Protein AF-A0A8T4ZAX9-F1 (afdb_monomer_lite)

pLDDT: mean 81.48, std 17.34, range [36.94, 97.19]

Radius of gyration: 28.54 Å; chains: 1; bounding box: 81×66×70 Å

Sequence (167 aa):
RAEYFNYTTRTVPIVLDGNRYVELRFMDSVPLESMTKLAVSPLIVRVGDPVKVSGWVDSKRSGEHVEVIVIGPNNTRIDRVYRTIEGGFFDGEFKPNIDGRWIVYADWISGPPQTTNTRSRAYTVLVEPRPPLIILIIRALPIVVVVIGICVAAAFLLLSRFRETRT

Structure (mmCIF, N/CA/C/O backbone):
data_AF-A0A8T4ZAX9-F1
#
_entry.id   AF-A0A8T4ZAX9-F1
#
loop_
_atom_site.group_PDB
_atom_site.id
_atom_site.type_symbol
_atom_site.label_atom_id
_atom_site.label_alt_id
_atom_site.label_comp_id
_atom_site.label_asym_id
_atom_site.label_entity_id
_atom_site.label_seq_id
_atom_site.pdbx_PDB_ins_code
_atom_site.Cartn_x
_atom_site.Cartn_y
_atom_site.Cartn_z
_atom_site.occupancy
_atom_site.B_iso_or_equiv
_atom_site.auth_seq_id
_atom_site.auth_comp_id
_atom_site.auth_asym_id
_atom_site.auth_atom_id
_atom_site.pdbx_PDB_model_num
ATOM 1 N N . ARG A 1 1 ? 39.285 -21.141 9.317 1.00 41.09 1 ARG A N 1
ATOM 2 C CA . ARG A 1 1 ? 38.769 -19.820 8.887 1.00 41.09 1 ARG A CA 1
ATOM 3 C C . ARG A 1 1 ? 38.989 -19.752 7.386 1.00 41.09 1 ARG A C 1
ATOM 5 O O . ARG A 1 1 ? 40.139 -19.702 6.984 1.00 41.09 1 ARG A O 1
ATOM 12 N N . ALA A 1 2 ? 37.941 -19.923 6.585 1.00 38.09 2 ALA A N 1
ATOM 13 C CA . ALA A 1 2 ? 38.061 -19.868 5.132 1.00 38.09 2 ALA A CA 1
ATOM 14 C C . ALA A 1 2 ? 37.698 -18.449 4.685 1.00 38.09 2 ALA A C 1
ATOM 16 O O . ALA A 1 2 ? 36.584 -17.996 4.942 1.00 38.09 2 ALA A O 1
ATOM 17 N N . GLU A 1 3 ? 38.656 -17.739 4.100 1.00 41.25 3 GLU A N 1
ATOM 18 C CA . GLU A 1 3 ? 38.428 -16.461 3.430 1.00 41.25 3 GLU A CA 1
ATOM 19 C C . GLU A 1 3 ? 38.262 -16.737 1.940 1.00 41.25 3 GLU A C 1
ATOM 21 O O . GLU A 1 3 ? 39.138 -17.323 1.306 1.00 41.25 3 GLU A O 1
ATOM 26 N N . TYR A 1 4 ? 37.112 -16.346 1.397 1.00 40.53 4 TYR A N 1
ATOM 27 C CA . TYR A 1 4 ? 36.816 -16.474 -0.022 1.00 40.53 4 TYR A CA 1
ATOM 28 C C . TYR A 1 4 ? 36.899 -15.098 -0.671 1.00 40.53 4 TYR A C 1
ATOM 30 O O . TYR A 1 4 ? 36.193 -14.166 -0.281 1.00 40.53 4 TYR A O 1
ATOM 38 N N . PHE A 1 5 ? 37.777 -14.983 -1.664 1.00 42.84 5 PHE A N 1
ATOM 39 C CA . PHE A 1 5 ? 37.927 -13.784 -2.475 1.00 42.84 5 PHE A CA 1
ATOM 40 C C . PHE A 1 5 ? 36.695 -13.618 -3.371 1.00 42.84 5 PHE A C 1
ATOM 42 O O . PHE A 1 5 ? 36.368 -14.483 -4.183 1.00 42.84 5 PHE A O 1
ATOM 49 N N . ASN A 1 6 ? 35.981 -12.512 -3.168 1.00 40.91 6 ASN A N 1
ATOM 50 C CA . ASN A 1 6 ? 34.733 -12.196 -3.846 1.00 40.91 6 ASN A CA 1
ATOM 51 C C . ASN A 1 6 ? 35.020 -11.695 -5.265 1.00 40.91 6 ASN A C 1
ATOM 53 O O . ASN A 1 6 ? 35.364 -10.531 -5.464 1.00 40.91 6 ASN A O 1
ATOM 57 N N . TYR A 1 7 ? 34.864 -12.581 -6.245 1.00 36.94 7 TYR A N 1
ATOM 58 C CA . TYR A 1 7 ? 34.778 -12.203 -7.647 1.00 36.94 7 TYR A CA 1
ATOM 59 C C . TYR A 1 7 ? 33.349 -12.462 -8.120 1.00 36.94 7 TYR A C 1
ATOM 61 O O . TYR A 1 7 ? 32.930 -13.595 -8.335 1.00 36.94 7 TYR A O 1
ATOM 69 N N . THR A 1 8 ? 32.601 -11.365 -8.207 1.00 51.00 8 THR A N 1
ATOM 70 C CA . THR A 1 8 ? 31.427 -11.143 -9.055 1.00 51.00 8 THR A CA 1
ATOM 71 C C . THR A 1 8 ? 30.579 -12.377 -9.369 1.00 51.00 8 THR A C 1
ATOM 73 O O . THR A 1 8 ? 30.608 -12.890 -10.482 1.00 51.00 8 THR A O 1
ATOM 76 N N . THR A 1 9 ? 29.723 -12.801 -8.441 1.00 39.69 9 THR A N 1
ATOM 77 C CA . THR A 1 9 ? 28.536 -13.590 -8.799 1.00 39.69 9 THR A CA 1
ATOM 78 C C . THR A 1 9 ? 27.356 -13.144 -7.940 1.00 39.69 9 THR A C 1
ATOM 80 O O . THR A 1 9 ? 27.440 -13.071 -6.719 1.00 39.69 9 THR A O 1
ATOM 83 N N . ARG A 1 10 ? 26.231 -12.807 -8.586 1.00 45.16 10 ARG A N 1
ATOM 84 C CA . ARG A 1 10 ? 24.952 -12.378 -7.973 1.00 45.16 10 ARG A CA 1
ATOM 85 C C . ARG A 1 10 ? 24.261 -13.486 -7.151 1.00 45.16 10 ARG A C 1
ATOM 87 O O . ARG A 1 10 ? 23.061 -13.427 -6.904 1.00 45.16 10 ARG A O 1
ATOM 94 N N . THR A 1 11 ? 25.005 -14.502 -6.744 1.00 42.12 11 THR A N 1
ATOM 95 C CA . THR A 1 11 ? 24.519 -15.726 -6.119 1.00 42.12 11 THR A CA 1
ATOM 96 C C . THR A 1 11 ? 25.540 -16.157 -5.087 1.00 42.12 11 THR A C 1
ATOM 98 O O . THR A 1 11 ? 26.671 -16.479 -5.431 1.00 42.12 11 THR A O 1
ATOM 101 N N . VAL A 1 12 ? 25.125 -16.168 -3.822 1.00 55.00 12 VAL A N 1
ATOM 102 C CA . VAL A 1 12 ? 25.903 -16.733 -2.720 1.00 55.00 12 VAL A CA 1
ATOM 103 C C . VAL A 1 12 ? 25.454 -18.187 -2.563 1.00 55.00 12 VAL A C 1
ATOM 105 O O . VAL A 1 12 ? 24.324 -18.410 -2.124 1.00 55.00 12 VAL A O 1
ATOM 108 N N . PRO A 1 13 ? 26.266 -19.185 -2.954 1.00 49.25 13 PRO A N 1
ATOM 109 C CA . PRO A 1 13 ? 25.922 -20.577 -2.714 1.00 49.25 13 PRO A CA 1
ATOM 110 C C . PRO A 1 13 ? 26.002 -20.853 -1.209 1.00 49.25 13 PRO A C 1
ATOM 112 O O . PRO A 1 13 ? 27.061 -20.734 -0.596 1.00 49.25 13 PRO A O 1
ATOM 115 N N . ILE A 1 14 ? 24.870 -21.210 -0.608 1.00 59.00 14 ILE A N 1
ATOM 116 C CA . ILE A 1 14 ? 24.801 -21.630 0.793 1.00 59.00 14 ILE A CA 1
ATOM 117 C C . ILE A 1 14 ? 24.830 -23.157 0.798 1.00 59.00 14 ILE A C 1
ATOM 119 O O . ILE A 1 14 ? 23.853 -23.801 0.424 1.00 59.00 14 ILE A O 1
ATOM 123 N N . VAL A 1 15 ? 25.961 -23.740 1.198 1.00 60.00 15 VAL A N 1
ATOM 124 C CA . VAL A 1 15 ? 26.065 -25.185 1.435 1.00 60.00 15 VAL A CA 1
ATOM 125 C C . VAL A 1 15 ? 25.554 -25.457 2.848 1.00 60.00 15 VAL A C 1
ATOM 127 O O . VAL A 1 15 ? 26.198 -25.092 3.829 1.00 60.00 15 VAL A O 1
ATOM 130 N N . LEU A 1 16 ? 24.359 -26.040 2.948 1.00 58.78 16 LEU A N 1
ATOM 131 C CA . LEU A 1 16 ? 23.742 -26.425 4.216 1.00 58.78 16 LEU A CA 1
ATOM 132 C C . LEU A 1 16 ? 24.187 -27.847 4.569 1.00 58.78 16 LEU A C 1
ATOM 134 O O . LEU A 1 16 ? 23.626 -28.820 4.072 1.00 58.78 16 LEU A O 1
ATOM 138 N N . ASP A 1 17 ? 25.213 -27.964 5.409 1.00 60.84 17 ASP A N 1
ATOM 139 C CA . ASP A 1 17 ? 25.591 -29.242 6.011 1.00 60.84 17 ASP A CA 1
ATOM 140 C C . ASP A 1 17 ? 24.670 -29.514 7.216 1.00 60.84 17 ASP A C 1
ATOM 142 O O . ASP A 1 17 ? 24.844 -28.963 8.308 1.00 60.84 17 ASP A O 1
ATOM 146 N N . GLY A 1 18 ? 23.608 -30.287 6.975 1.00 63.50 18 GLY A N 1
ATOM 147 C CA . GLY A 1 18 ? 22.670 -30.772 7.990 1.00 63.50 18 GLY A CA 1
ATOM 148 C C . GLY A 1 18 ? 21.219 -30.305 7.818 1.00 63.50 18 GLY A C 1
ATOM 149 O O . GLY A 1 18 ? 20.947 -29.191 7.376 1.00 63.50 18 GLY A O 1
ATOM 150 N N . ASN A 1 19 ? 20.272 -31.164 8.224 1.00 57.00 19 ASN A N 1
ATOM 151 C CA . ASN A 1 19 ? 18.821 -30.912 8.240 1.00 57.00 19 ASN A CA 1
ATOM 152 C C . ASN A 1 19 ? 18.435 -29.796 9.236 1.00 57.00 19 ASN A C 1
ATOM 154 O O . ASN A 1 19 ? 17.833 -30.054 10.280 1.00 57.00 19 ASN A O 1
ATOM 158 N N . ARG A 1 20 ? 18.780 -28.544 8.932 1.00 58.59 20 ARG A N 1
ATOM 159 C CA . ARG A 1 20 ? 18.332 -27.357 9.666 1.00 58.59 20 ARG A CA 1
ATOM 160 C C . ARG A 1 20 ? 17.487 -26.483 8.752 1.00 58.59 20 ARG A C 1
ATOM 162 O O . ARG A 1 20 ? 17.884 -26.168 7.636 1.00 58.59 20 ARG A O 1
ATOM 169 N N . TYR A 1 21 ? 16.333 -26.064 9.255 1.00 52.31 21 TYR A N 1
ATOM 170 C CA . TYR A 1 21 ? 15.521 -25.043 8.607 1.00 52.31 21 TYR A CA 1
ATOM 171 C C . TYR A 1 21 ? 16.201 -23.685 8.797 1.00 52.31 21 TYR A C 1
ATOM 173 O O . TYR A 1 21 ? 16.489 -23.289 9.927 1.00 52.31 21 TYR A O 1
ATOM 181 N N . VAL A 1 22 ? 16.483 -22.989 7.696 1.00 56.56 22 VAL A N 1
ATOM 182 C CA . VAL A 1 22 ? 17.069 -21.644 7.705 1.00 56.56 22 VAL A CA 1
ATOM 183 C C . VAL A 1 22 ? 16.099 -20.693 7.020 1.00 56.56 22 VAL A C 1
ATOM 185 O O . VAL A 1 22 ? 15.718 -20.908 5.872 1.00 56.56 22 VAL A O 1
ATOM 188 N N . GLU A 1 23 ? 15.718 -19.628 7.721 1.00 52.97 23 GLU A N 1
ATOM 189 C CA . GLU A 1 23 ? 14.973 -18.513 7.142 1.00 52.97 23 GLU A CA 1
ATOM 190 C C . GLU A 1 23 ? 15.948 -17.416 6.705 1.00 52.97 23 GLU A C 1
ATOM 192 O O . GLU A 1 23 ? 16.730 -16.896 7.502 1.00 52.97 23 GLU A O 1
ATOM 197 N N . LEU A 1 24 ? 15.898 -17.043 5.425 1.00 59.12 24 LEU A N 1
ATOM 198 C CA . LEU A 1 24 ? 16.638 -15.899 4.901 1.00 59.12 24 LEU A CA 1
ATOM 199 C C . LEU A 1 24 ? 15.840 -14.620 5.169 1.00 59.12 24 LEU A C 1
ATOM 201 O O . LEU A 1 24 ? 14.800 -14.380 4.556 1.00 59.12 24 LEU A O 1
ATOM 205 N N . ARG A 1 25 ? 16.350 -13.773 6.066 1.00 49.78 25 ARG A N 1
ATOM 206 C CA . ARG A 1 25 ? 15.840 -12.416 6.283 1.00 49.78 25 ARG A CA 1
ATOM 207 C C . ARG A 1 25 ? 16.871 -11.413 5.775 1.00 49.78 25 ARG A C 1
ATOM 209 O O . ARG A 1 25 ? 17.921 -11.240 6.384 1.00 49.78 25 ARG A O 1
ATOM 216 N N . PHE A 1 26 ? 16.558 -10.723 4.683 1.00 55.97 26 PHE A N 1
ATOM 217 C CA . PHE A 1 26 ? 17.330 -9.553 4.264 1.00 55.97 26 PHE A CA 1
ATOM 218 C C . PHE A 1 26 ? 17.076 -8.428 5.275 1.00 55.97 26 PHE A C 1
ATOM 220 O O . PHE A 1 26 ? 15.944 -7.963 5.407 1.00 55.97 26 PHE A O 1
ATOM 227 N N . MET A 1 27 ? 18.102 -8.057 6.047 1.00 48.09 27 MET A N 1
ATOM 228 C CA . MET A 1 27 ? 18.002 -6.992 7.056 1.00 48.09 27 MET A CA 1
ATOM 229 C C . MET A 1 27 ? 17.979 -5.602 6.419 1.00 48.09 27 MET A C 1
ATOM 231 O O . MET A 1 27 ? 17.308 -4.711 6.932 1.00 48.09 27 MET A O 1
ATOM 235 N N . ASP A 1 28 ? 18.624 -5.468 5.259 1.00 48.28 28 ASP A N 1
ATOM 236 C CA . ASP A 1 28 ? 18.695 -4.233 4.497 1.00 48.28 28 ASP A CA 1
ATOM 237 C C . ASP A 1 28 ? 18.038 -4.393 3.132 1.00 48.28 28 ASP A C 1
ATOM 239 O O . ASP A 1 28 ? 18.096 -5.438 2.478 1.00 48.28 28 ASP A O 1
ATOM 243 N N . SER A 1 29 ? 17.410 -3.317 2.677 1.00 56.31 29 SER A N 1
ATOM 244 C CA . SER A 1 29 ? 16.919 -3.249 1.314 1.00 56.31 29 SER A CA 1
ATOM 245 C C . SER A 1 29 ? 18.073 -3.109 0.346 1.00 56.31 29 SER A C 1
ATOM 247 O O . SER A 1 29 ? 18.794 -2.113 0.403 1.00 56.31 29 SER A O 1
ATOM 249 N N . VAL A 1 30 ? 18.194 -4.055 -0.578 1.00 59.72 30 VAL A N 1
ATOM 250 C CA . VAL A 1 30 ? 19.126 -3.933 -1.698 1.00 59.72 30 VAL A CA 1
ATOM 251 C C . VAL A 1 30 ? 18.763 -2.659 -2.475 1.00 59.72 30 VAL A C 1
ATOM 253 O O . VAL A 1 30 ? 17.618 -2.551 -2.932 1.00 59.72 30 VAL A O 1
ATOM 256 N N . PRO A 1 31 ? 19.675 -1.676 -2.607 1.00 55.78 31 PRO A N 1
ATOM 257 C CA . PRO A 1 31 ? 19.444 -0.520 -3.455 1.00 55.78 31 PRO A CA 1
ATOM 258 C C . PRO A 1 31 ? 19.426 -1.006 -4.904 1.00 55.78 31 PRO A C 1
ATOM 260 O O . PRO A 1 31 ? 20.457 -1.210 -5.538 1.00 55.78 31 PRO A O 1
ATOM 263 N N . LEU A 1 32 ? 18.226 -1.271 -5.406 1.00 64.75 32 LEU A N 1
ATOM 264 C CA . LEU A 1 32 ? 17.999 -1.518 -6.818 1.00 64.75 32 LEU A CA 1
ATOM 265 C C . LEU A 1 32 ? 17.977 -0.156 -7.502 1.00 64.75 32 LEU A C 1
ATOM 267 O O . LEU A 1 32 ? 17.059 0.635 -7.277 1.00 64.75 32 LEU A O 1
ATOM 271 N N . GLU A 1 33 ? 18.989 0.120 -8.323 1.00 70.88 33 GLU A N 1
ATOM 272 C CA . GLU A 1 33 ? 18.878 1.201 -9.293 1.00 70.88 33 GLU A CA 1
ATOM 273 C C . GLU A 1 33 ? 17.751 0.840 -10.265 1.00 70.88 33 GLU A C 1
ATOM 275 O O . GLU A 1 33 ? 17.803 -0.149 -11.005 1.00 70.88 33 GLU A O 1
ATOM 280 N N . SER A 1 34 ? 16.679 1.615 -10.162 1.00 81.75 34 SER A N 1
ATOM 281 C CA . SER A 1 34 ? 15.472 1.509 -10.961 1.00 81.75 34 SER A CA 1
ATOM 282 C C . SER A 1 34 ? 15.158 2.882 -11.522 1.00 81.75 34 SER A C 1
ATOM 284 O O . SER A 1 34 ? 15.355 3.898 -10.849 1.00 81.75 34 SER A O 1
ATOM 286 N N . MET A 1 35 ? 14.635 2.894 -12.742 1.00 85.06 35 MET A N 1
ATOM 287 C CA . MET A 1 35 ? 14.142 4.110 -13.378 1.00 85.06 35 MET A CA 1
ATOM 288 C C . MET A 1 35 ? 12.851 4.616 -12.736 1.00 85.06 35 MET A C 1
ATOM 290 O O . MET A 1 35 ? 12.456 5.740 -13.008 1.00 85.06 35 MET A O 1
ATOM 294 N N . THR A 1 36 ? 12.214 3.832 -11.865 1.00 88.62 36 THR A N 1
ATOM 295 C CA . THR A 1 36 ? 10.969 4.210 -11.195 1.00 88.62 36 THR A CA 1
ATOM 296 C C . THR A 1 36 ? 11.182 4.258 -9.694 1.00 88.62 36 THR A C 1
ATOM 298 O O . THR A 1 36 ? 11.514 3.253 -9.057 1.00 88.62 36 THR A O 1
ATOM 301 N N . LYS A 1 37 ? 10.936 5.422 -9.093 1.00 90.69 37 LYS A N 1
ATOM 302 C CA . LYS A 1 37 ? 10.909 5.578 -7.638 1.00 90.69 37 LYS A CA 1
ATOM 303 C C . LYS A 1 37 ? 9.473 5.708 -7.169 1.00 90.69 37 LYS A C 1
ATOM 305 O O . LYS A 1 37 ? 8.658 6.370 -7.802 1.00 90.69 37 LYS A O 1
ATOM 310 N N . LEU A 1 38 ? 9.184 5.061 -6.048 1.00 92.56 38 LEU A N 1
ATOM 311 C CA . LEU A 1 38 ? 7.873 5.036 -5.421 1.00 92.56 38 LEU A CA 1
ATOM 312 C C . LEU A 1 38 ? 8.035 5.429 -3.954 1.00 92.56 38 LEU A C 1
ATOM 314 O O . LEU A 1 38 ? 8.994 5.029 -3.300 1.00 92.56 38 LEU A O 1
ATOM 318 N N . ALA A 1 39 ? 7.081 6.187 -3.450 1.00 93.50 39 ALA A N 1
ATOM 319 C CA . ALA A 1 39 ? 6.887 6.528 -2.061 1.00 93.50 39 ALA A CA 1
ATOM 320 C C . ALA A 1 39 ? 5.447 6.170 -1.689 1.00 93.50 39 ALA A C 1
ATOM 322 O O . ALA A 1 39 ? 4.507 6.403 -2.450 1.00 93.50 39 ALA A O 1
ATOM 323 N N . VAL A 1 40 ? 5.280 5.578 -0.511 1.00 95.00 40 VAL A N 1
ATOM 324 C CA . VAL A 1 40 ? 3.978 5.139 -0.007 1.00 95.00 40 VAL A CA 1
ATOM 325 C C . VAL A 1 40 ? 3.813 5.662 1.408 1.00 95.00 40 VAL A C 1
ATOM 327 O O . VAL A 1 40 ? 4.704 5.488 2.241 1.00 95.00 40 VAL A O 1
ATOM 330 N N . SER A 1 41 ? 2.689 6.323 1.677 1.00 93.81 41 SER A N 1
ATOM 331 C CA . SER A 1 41 ? 2.384 6.865 2.999 1.00 93.81 41 SER A CA 1
ATOM 332 C C . SER A 1 41 ? 0.870 6.945 3.236 1.00 93.81 41 SER A C 1
ATOM 334 O O . SER A 1 41 ? 0.143 7.411 2.355 1.00 93.81 41 SER A O 1
ATOM 336 N N . PRO A 1 42 ? 0.366 6.549 4.418 1.00 94.81 42 PRO A N 1
ATOM 337 C CA . PRO A 1 42 ? 1.095 5.939 5.535 1.00 94.81 42 PRO A CA 1
ATOM 338 C C . PRO A 1 42 ? 1.410 4.447 5.299 1.00 94.81 42 PRO A C 1
ATOM 340 O O . PRO A 1 42 ? 0.753 3.780 4.505 1.00 94.81 42 PRO A O 1
ATOM 343 N N . LEU A 1 43 ? 2.413 3.908 6.009 1.00 92.75 43 LEU A N 1
ATOM 344 C CA . LEU A 1 43 ? 2.760 2.472 5.968 1.00 92.75 43 LEU A CA 1
ATOM 345 C C . LEU A 1 43 ? 1.914 1.612 6.918 1.00 92.75 43 LEU A C 1
ATOM 347 O O . LEU A 1 43 ? 1.915 0.391 6.794 1.00 92.75 43 LEU A O 1
ATOM 351 N N . ILE A 1 44 ? 1.213 2.238 7.864 1.00 93.94 44 ILE A N 1
ATOM 352 C CA . ILE A 1 44 ? 0.265 1.589 8.772 1.00 93.94 44 ILE A CA 1
ATOM 353 C C . ILE A 1 44 ? -1.057 2.335 8.638 1.0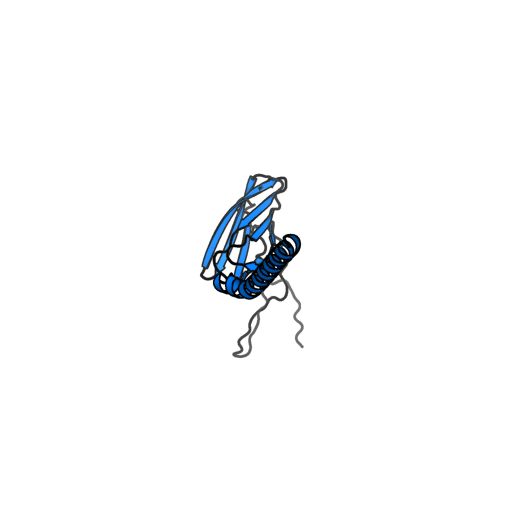0 93.94 44 ILE A C 1
ATOM 355 O O . ILE A 1 44 ? -1.102 3.556 8.786 1.00 93.94 44 ILE A O 1
ATOM 359 N N . VAL A 1 45 ? -2.117 1.607 8.313 1.00 95.62 45 VAL A N 1
ATOM 360 C CA . VAL A 1 45 ? -3.420 2.168 7.943 1.00 95.62 45 VAL A CA 1
ATOM 361 C C . VAL A 1 45 ? -4.527 1.221 8.398 1.00 95.62 45 VAL A C 1
ATOM 363 O O . VAL A 1 45 ? -4.258 0.050 8.639 1.00 95.62 45 VAL A O 1
ATOM 366 N N . ARG A 1 46 ? -5.773 1.680 8.532 1.00 94.62 46 ARG A N 1
ATOM 367 C CA . ARG A 1 46 ? -6.900 0.780 8.828 1.00 94.62 46 ARG A CA 1
ATOM 368 C C . ARG A 1 46 ? -7.646 0.402 7.560 1.00 94.62 46 ARG A C 1
ATOM 370 O O . ARG A 1 46 ? -7.600 1.120 6.563 1.00 94.62 46 ARG A O 1
ATOM 377 N N . VAL A 1 47 ? -8.377 -0.709 7.609 1.00 94.06 47 VAL A N 1
ATOM 378 C CA . VAL A 1 47 ? -9.273 -1.108 6.515 1.00 94.06 47 VAL A CA 1
ATOM 379 C C . VAL A 1 47 ? -10.194 0.057 6.130 1.00 94.06 47 VAL A C 1
ATOM 381 O O . VAL A 1 47 ? -10.876 0.640 6.980 1.00 94.06 47 VAL A O 1
ATOM 384 N N . GLY A 1 48 ? -10.208 0.380 4.836 1.00 91.75 48 GLY A N 1
ATOM 385 C CA . GLY A 1 48 ? -11.003 1.454 4.242 1.00 91.75 48 GLY A CA 1
ATOM 386 C C . GLY A 1 48 ? -10.375 2.852 4.280 1.00 91.75 48 GLY A C 1
ATOM 387 O O . GLY A 1 48 ? -10.908 3.751 3.623 1.00 91.75 48 GLY A O 1
ATOM 388 N N . ASP A 1 49 ? -9.266 3.056 4.993 1.00 93.81 49 ASP A N 1
ATOM 389 C CA . ASP A 1 49 ? -8.554 4.337 4.995 1.00 93.81 49 ASP A CA 1
ATOM 390 C C . ASP A 1 49 ? -7.668 4.463 3.733 1.00 93.81 49 ASP A C 1
ATOM 392 O O . ASP A 1 49 ? -7.130 3.465 3.250 1.00 93.81 49 ASP A O 1
ATOM 396 N N . PRO A 1 50 ? -7.521 5.666 3.148 1.00 95.31 50 PRO A N 1
ATOM 397 C CA . PRO A 1 50 ? -6.734 5.857 1.933 1.00 95.31 50 PRO A CA 1
ATOM 398 C C . PRO A 1 50 ? -5.228 5.785 2.204 1.00 95.31 50 PRO A C 1
ATOM 400 O O . PRO A 1 50 ? -4.716 6.383 3.151 1.00 95.31 50 PRO A O 1
ATOM 403 N N . VAL A 1 51 ? -4.511 5.107 1.312 1.00 96.00 51 VAL A N 1
ATOM 404 C CA . VAL A 1 51 ? -3.049 5.095 1.242 1.00 96.00 51 VAL A CA 1
ATOM 405 C C . VAL A 1 51 ? -2.627 5.892 0.022 1.00 96.00 51 VAL A C 1
ATOM 407 O O . VAL A 1 51 ? -3.060 5.597 -1.094 1.00 96.00 51 VAL A O 1
ATOM 410 N N . LYS A 1 52 ? -1.770 6.892 0.230 1.00 96.62 52 LYS A N 1
ATOM 411 C CA . LYS A 1 52 ? -1.229 7.709 -0.853 1.00 96.62 52 LYS A CA 1
ATOM 412 C C . LYS A 1 52 ? 0.011 7.051 -1.427 1.00 96.62 52 LYS A C 1
ATOM 414 O O . LYS A 1 52 ? 0.887 6.582 -0.695 1.00 96.62 52 LYS A O 1
ATOM 419 N N . VAL A 1 53 ? 0.078 7.058 -2.747 1.00 96.06 53 VAL A N 1
ATOM 420 C CA . VAL A 1 53 ? 1.232 6.624 -3.521 1.00 96.06 53 VAL A CA 1
ATOM 421 C C . VAL A 1 53 ? 1.698 7.801 -4.357 1.00 96.06 53 VAL A C 1
ATOM 423 O O . VAL A 1 53 ? 0.896 8.491 -4.978 1.00 96.06 53 VAL A O 1
ATOM 426 N N . SER A 1 54 ? 2.993 8.058 -4.350 1.00 94.88 54 SER A N 1
ATOM 427 C CA . SER A 1 54 ? 3.598 9.051 -5.225 1.00 94.88 54 SER A CA 1
ATOM 428 C C . SER A 1 54 ? 4.939 8.552 -5.705 1.00 94.88 54 SER A C 1
ATOM 430 O O . SER A 1 54 ? 5.554 7.684 -5.092 1.00 94.88 54 SER A O 1
ATOM 432 N N . GLY A 1 55 ? 5.403 9.063 -6.826 1.00 92.81 55 GLY A N 1
ATOM 433 C CA . GLY A 1 55 ? 6.640 8.587 -7.398 1.00 92.81 55 GLY A CA 1
ATOM 434 C C . GLY A 1 55 ? 7.042 9.387 -8.607 1.00 92.81 55 GLY A C 1
ATOM 435 O O . GLY A 1 55 ? 6.386 10.350 -8.996 1.00 92.81 55 GLY A O 1
ATOM 436 N N . TRP A 1 56 ? 8.155 8.984 -9.191 1.00 91.38 56 TRP A N 1
ATOM 437 C CA . TRP A 1 56 ? 8.602 9.542 -10.449 1.00 91.38 56 TRP A CA 1
ATOM 438 C C . TRP A 1 56 ? 9.328 8.484 -11.258 1.00 91.38 56 TRP A C 1
ATOM 440 O O . TRP A 1 56 ? 9.940 7.564 -10.705 1.00 91.38 56 TRP A O 1
ATOM 450 N N . VAL A 1 57 ? 9.249 8.633 -12.571 1.00 90.88 57 VAL A N 1
ATOM 451 C CA . VAL A 1 57 ? 10.047 7.869 -13.526 1.00 90.88 57 VAL A CA 1
ATOM 452 C C . VAL A 1 57 ? 11.178 8.737 -14.061 1.00 90.88 57 VAL A C 1
ATOM 454 O O . VAL A 1 57 ? 11.038 9.955 -14.167 1.00 90.88 57 VAL A O 1
ATOM 457 N N . ASP A 1 58 ? 12.294 8.116 -14.423 1.00 86.81 58 ASP A N 1
ATOM 458 C CA . ASP A 1 58 ? 13.426 8.765 -15.083 1.00 86.81 58 ASP A CA 1
ATOM 459 C C . ASP A 1 58 ? 13.115 9.008 -16.569 1.00 86.81 58 ASP A C 1
ATOM 461 O O . ASP A 1 58 ? 13.691 8.414 -17.480 1.00 86.81 58 ASP A O 1
ATOM 465 N N . SER A 1 59 ? 12.121 9.862 -16.813 1.00 80.12 59 SER A N 1
ATOM 466 C CA . SER A 1 59 ? 11.751 10.338 -18.138 1.00 80.12 59 SER A CA 1
ATOM 467 C C . SER A 1 59 ? 11.656 11.854 -18.128 1.00 80.12 59 SER A C 1
ATOM 469 O O . SER A 1 59 ? 11.022 12.459 -17.267 1.00 80.12 59 SER A O 1
ATOM 471 N N . LYS A 1 60 ? 12.242 12.485 -19.149 1.00 73.50 60 LYS A N 1
ATOM 472 C CA . LYS A 1 60 ? 12.076 13.924 -19.404 1.00 73.50 60 LYS A CA 1
ATOM 473 C C . LYS A 1 60 ? 10.723 14.256 -20.047 1.00 73.50 60 LYS A C 1
ATOM 475 O O . LYS A 1 60 ? 10.459 15.422 -20.325 1.00 73.50 60 LYS A O 1
ATOM 480 N N . ARG A 1 61 ? 9.896 13.247 -20.342 1.00 77.19 61 ARG A N 1
ATOM 481 C CA . ARG A 1 61 ? 8.605 13.387 -21.023 1.00 77.19 61 ARG A CA 1
ATOM 482 C C . ARG A 1 61 ? 7.455 13.290 -20.021 1.00 77.19 61 ARG A C 1
ATOM 484 O O . ARG A 1 61 ? 7.509 12.507 -19.075 1.00 77.19 61 ARG A O 1
ATOM 491 N N . SER A 1 62 ? 6.411 14.075 -20.259 1.00 83.06 62 SER A N 1
ATOM 492 C CA . SER A 1 62 ? 5.112 13.939 -19.598 1.00 83.06 62 SER A CA 1
ATOM 493 C C . SER A 1 62 ? 4.192 13.013 -20.402 1.00 83.06 62 SER A C 1
ATOM 495 O O . SER A 1 62 ? 4.406 12.791 -21.595 1.00 83.06 62 SER A O 1
ATOM 497 N N . GLY A 1 63 ? 3.156 12.472 -19.757 1.00 85.31 63 GLY A N 1
ATOM 498 C CA . GLY A 1 63 ? 2.168 11.600 -20.401 1.00 85.31 63 GLY A CA 1
ATOM 499 C C . GLY A 1 63 ? 2.584 10.131 -20.521 1.00 85.31 63 GLY A C 1
ATOM 500 O O . GLY A 1 63 ? 1.917 9.363 -21.216 1.00 85.31 63 GLY A O 1
ATOM 501 N N . GLU A 1 64 ? 3.651 9.729 -19.833 1.00 88.75 64 GLU A N 1
ATOM 502 C CA . GLU A 1 64 ? 4.052 8.327 -19.711 1.00 88.75 64 GLU A CA 1
ATOM 503 C C . GLU A 1 64 ? 3.059 7.578 -18.813 1.00 88.75 64 GLU A C 1
ATOM 505 O O . GLU A 1 64 ? 2.471 8.167 -17.903 1.00 88.75 64 GLU A O 1
ATOM 510 N N . HIS A 1 65 ? 2.860 6.280 -19.046 1.00 91.25 65 HIS A N 1
ATOM 511 C CA . HIS A 1 65 ? 1.956 5.476 -18.225 1.00 91.25 65 HIS A CA 1
ATOM 512 C C . HIS A 1 65 ? 2.743 4.642 -17.214 1.00 91.25 65 HIS A C 1
ATOM 514 O O . HIS A 1 65 ? 3.701 3.950 -17.567 1.00 91.25 65 HIS A O 1
ATOM 520 N N . VAL A 1 66 ? 2.310 4.692 -15.957 1.00 91.12 66 VAL A N 1
ATOM 521 C CA . VAL A 1 66 ? 2.870 3.923 -14.843 1.00 91.12 66 VAL A CA 1
ATOM 522 C C . VAL A 1 66 ? 1.755 3.101 -14.219 1.00 91.12 66 VAL A C 1
ATOM 524 O O . VAL A 1 66 ? 0.725 3.640 -13.817 1.00 91.12 66 VAL A O 1
ATOM 527 N N . GLU A 1 67 ? 1.953 1.793 -14.133 1.00 94.00 67 GLU A N 1
ATOM 528 C CA . GLU A 1 67 ? 1.031 0.881 -13.471 1.00 94.00 67 GLU A CA 1
ATOM 529 C C . GLU A 1 67 ? 1.471 0.682 -12.019 1.00 94.00 67 GLU A C 1
ATOM 531 O O . GLU A 1 67 ? 2.544 0.153 -11.745 1.00 94.00 67 GLU A O 1
ATOM 536 N N . VAL A 1 68 ? 0.654 1.115 -11.064 1.00 94.31 68 VAL A N 1
ATOM 537 C CA . VAL A 1 68 ? 0.834 0.807 -9.645 1.00 94.31 68 VAL A CA 1
ATOM 538 C C . VAL A 1 68 ? 0.044 -0.452 -9.328 1.00 94.31 68 VAL A C 1
ATOM 540 O O . VAL A 1 68 ? -1.180 -0.487 -9.470 1.00 94.31 68 VAL A O 1
ATOM 543 N N . ILE A 1 69 ? 0.765 -1.469 -8.874 1.00 94.31 69 ILE A N 1
ATOM 544 C CA . ILE A 1 69 ? 0.247 -2.795 -8.569 1.00 94.31 69 ILE A CA 1
ATOM 545 C C . ILE A 1 69 ? 0.272 -2.977 -7.056 1.00 94.31 69 ILE A C 1
ATOM 547 O O . ILE A 1 69 ? 1.303 -2.810 -6.396 1.00 94.31 69 ILE A O 1
ATOM 551 N N . VAL A 1 70 ? -0.887 -3.320 -6.507 1.00 94.56 70 VAL A N 1
ATOM 552 C CA . VAL A 1 70 ? -1.105 -3.488 -5.074 1.00 94.56 70 VAL A CA 1
ATOM 553 C C . VAL A 1 70 ? -1.624 -4.900 -4.830 1.00 94.56 70 VAL A C 1
ATOM 555 O O . VAL A 1 70 ? -2.713 -5.260 -5.274 1.00 94.56 70 VAL A O 1
ATOM 558 N N . ILE A 1 71 ? -0.835 -5.711 -4.131 1.00 94.25 71 ILE A N 1
ATOM 559 C CA . ILE A 1 71 ? -1.133 -7.115 -3.844 1.00 94.25 71 ILE A CA 1
ATOM 560 C C . ILE A 1 71 ? -1.421 -7.243 -2.355 1.00 94.25 71 ILE A C 1
ATOM 562 O O . ILE A 1 71 ? -0.551 -7.002 -1.520 1.00 94.25 71 ILE A O 1
ATOM 566 N N . GLY A 1 72 ? -2.653 -7.598 -2.029 1.00 91.31 72 GLY A N 1
ATOM 567 C CA . GLY A 1 72 ? -3.123 -7.819 -0.676 1.00 91.31 72 GLY A CA 1
ATOM 568 C C . GLY A 1 72 ? -3.165 -9.293 -0.276 1.00 91.31 72 GLY A C 1
ATOM 569 O O . GLY A 1 72 ? -2.792 -10.186 -1.044 1.00 91.31 72 GLY A O 1
ATOM 570 N N . PRO A 1 73 ? -3.669 -9.563 0.934 1.00 90.06 73 PRO A N 1
ATOM 571 C CA . PRO A 1 73 ? -3.935 -10.912 1.420 1.00 90.06 73 PRO A CA 1
ATOM 572 C C . PRO A 1 73 ? -4.893 -11.677 0.496 1.00 90.06 73 PRO A C 1
ATOM 574 O O . PRO A 1 73 ? -5.707 -11.083 -0.219 1.00 90.06 73 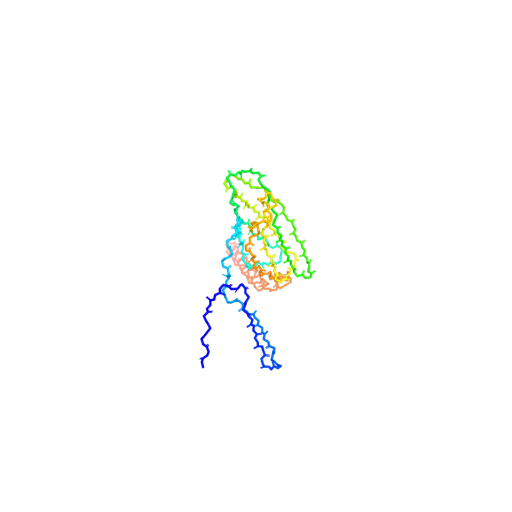PRO A O 1
ATOM 577 N N . ASN A 1 74 ? -4.808 -13.010 0.515 1.00 86.56 74 ASN A N 1
ATOM 578 C CA . ASN A 1 74 ? -5.636 -13.908 -0.306 1.00 86.56 74 ASN A CA 1
ATOM 579 C C . ASN A 1 74 ? -5.534 -13.650 -1.817 1.00 86.56 74 ASN A C 1
ATOM 581 O O . ASN A 1 74 ? -6.486 -13.885 -2.557 1.00 86.56 74 ASN A O 1
ATOM 585 N N . ASN A 1 75 ? -4.375 -13.165 -2.276 1.00 80.94 75 ASN A N 1
ATOM 586 C CA . ASN A 1 75 ? -4.116 -12.866 -3.684 1.00 80.94 75 ASN A CA 1
ATOM 587 C C . ASN A 1 75 ? -5.019 -11.758 -4.261 1.00 80.94 75 ASN A C 1
ATOM 589 O O . ASN A 1 75 ? -5.187 -11.656 -5.477 1.00 80.94 75 ASN A O 1
ATOM 593 N N . THR A 1 76 ? -5.591 -10.918 -3.391 1.00 88.38 76 THR A N 1
ATOM 594 C CA . THR A 1 76 ? -6.351 -9.735 -3.803 1.00 88.38 76 THR A CA 1
ATOM 595 C C . THR A 1 76 ? -5.414 -8.792 -4.544 1.00 88.38 76 THR A C 1
ATOM 597 O O . THR A 1 76 ? -4.351 -8.453 -4.029 1.00 88.38 76 THR A O 1
ATOM 600 N N . ARG A 1 77 ? -5.788 -8.352 -5.744 1.00 92.19 77 ARG A N 1
ATOM 601 C CA . ARG A 1 77 ? -4.947 -7.491 -6.577 1.00 92.19 77 ARG A CA 1
ATOM 602 C C . ARG A 1 77 ? -5.713 -6.246 -6.999 1.00 92.19 77 ARG A C 1
ATOM 604 O O . ARG A 1 77 ? -6.857 -6.341 -7.437 1.00 92.19 77 ARG A O 1
ATOM 611 N N . ILE A 1 78 ? -5.081 -5.088 -6.848 1.00 92.25 78 ILE A N 1
ATOM 612 C CA . ILE A 1 78 ? -5.586 -3.799 -7.313 1.00 92.25 78 ILE A CA 1
ATOM 613 C C . ILE A 1 78 ? -4.528 -3.215 -8.243 1.00 92.25 78 ILE A C 1
ATOM 615 O O . ILE A 1 78 ? -3.425 -2.896 -7.802 1.00 92.25 78 ILE A O 1
ATOM 619 N N . ASP A 1 79 ? -4.889 -3.054 -9.510 1.00 93.06 79 ASP A N 1
ATOM 620 C CA . ASP A 1 79 ? -4.042 -2.430 -10.522 1.00 93.06 79 ASP A CA 1
ATOM 621 C C . ASP A 1 79 ? -4.599 -1.042 -10.862 1.00 93.06 79 ASP A C 1
ATOM 623 O O . ASP A 1 79 ? -5.808 -0.858 -11.072 1.00 93.06 79 ASP A O 1
ATOM 627 N N . ARG A 1 80 ? -3.726 -0.032 -10.870 1.00 93.50 80 ARG A N 1
ATOM 628 C CA . ARG A 1 80 ? -4.076 1.353 -11.203 1.00 93.50 80 ARG A CA 1
ATOM 629 C C . ARG A 1 80 ? -3.050 1.936 -12.153 1.00 93.50 80 ARG A C 1
ATOM 631 O O . ARG A 1 80 ? -1.865 1.943 -11.851 1.00 93.50 80 ARG A O 1
ATOM 638 N N . VAL A 1 81 ? -3.520 2.480 -13.269 1.00 93.75 81 VAL A N 1
ATOM 639 C CA . VAL A 1 81 ? -2.661 3.170 -14.233 1.00 93.75 81 VAL A CA 1
ATOM 640 C C . VAL A 1 81 ? -2.732 4.669 -13.982 1.00 93.75 81 VAL A C 1
ATOM 642 O O . VAL A 1 81 ? -3.813 5.257 -14.015 1.00 93.75 81 VAL A O 1
ATOM 645 N N . TYR A 1 82 ? -1.572 5.275 -13.762 1.00 92.75 82 TYR A N 1
ATOM 646 C CA . TYR A 1 82 ? -1.390 6.712 -13.617 1.00 92.75 82 TYR A CA 1
ATOM 647 C C . TYR A 1 82 ? -0.638 7.265 -14.823 1.00 92.75 82 TYR A C 1
ATOM 649 O O . TYR A 1 82 ? 0.205 6.587 -15.415 1.00 92.75 82 TYR A O 1
ATOM 657 N N . ARG A 1 83 ? -0.954 8.507 -15.192 1.00 91.56 83 ARG A N 1
ATOM 658 C CA . ARG A 1 83 ? -0.209 9.255 -16.206 1.00 91.56 83 ARG A CA 1
ATOM 659 C C . ARG A 1 83 ? 0.755 10.204 -15.525 1.00 91.56 83 ARG A C 1
ATOM 661 O O . ARG A 1 83 ? 0.364 10.896 -14.589 1.00 91.56 83 ARG A O 1
ATOM 668 N N . THR A 1 84 ? 1.986 10.245 -16.013 1.00 91.12 84 THR A N 1
ATOM 669 C CA . THR A 1 84 ? 2.989 11.153 -15.473 1.00 91.12 84 THR A CA 1
ATOM 670 C C . THR A 1 84 ? 2.719 12.588 -15.904 1.00 91.12 84 THR A C 1
ATOM 672 O O . THR A 1 84 ? 2.292 12.857 -17.033 1.00 91.12 84 THR A O 1
ATOM 675 N N . ILE A 1 85 ? 2.994 13.522 -15.001 1.00 89.12 85 ILE A N 1
ATOM 676 C CA . ILE A 1 85 ? 3.021 14.955 -15.287 1.00 89.12 85 ILE A CA 1
ATOM 677 C C . ILE A 1 85 ? 4.439 15.386 -15.701 1.00 89.12 85 ILE A C 1
ATOM 679 O O . ILE A 1 85 ? 5.287 14.558 -16.045 1.00 89.12 85 ILE A O 1
ATOM 683 N N . GLU A 1 86 ? 4.696 16.692 -15.725 1.00 84.94 86 GLU A N 1
ATOM 684 C CA . GLU A 1 86 ? 6.014 17.242 -16.040 1.00 84.94 86 GLU A CA 1
ATOM 685 C C . GLU A 1 86 ? 7.107 16.659 -15.126 1.00 84.94 86 GLU A C 1
ATOM 687 O O . GLU A 1 86 ? 6.917 16.498 -13.920 1.00 84.94 86 GLU A O 1
ATOM 692 N N . GLY A 1 87 ? 8.244 16.287 -15.719 1.00 81.31 87 GLY A N 1
ATOM 693 C CA . GLY A 1 87 ? 9.353 15.661 -14.992 1.00 81.31 87 GLY A CA 1
ATOM 694 C C . GLY A 1 87 ? 9.113 14.209 -14.561 1.00 81.31 87 GLY A C 1
ATOM 695 O O . GLY A 1 87 ? 9.841 13.714 -13.706 1.00 81.31 87 GLY A O 1
ATOM 696 N N . GLY A 1 88 ? 8.100 13.527 -15.113 1.00 87.56 88 GLY A N 1
ATOM 697 C CA . GLY A 1 88 ? 7.876 12.099 -14.870 1.00 87.56 88 GLY A CA 1
ATOM 698 C C . GLY A 1 88 ? 7.203 11.777 -13.532 1.00 87.56 88 GLY A C 1
ATOM 699 O O . GLY A 1 88 ? 7.119 10.607 -13.162 1.00 87.56 88 GLY A O 1
ATOM 700 N N . PHE A 1 89 ? 6.722 12.783 -12.799 1.00 92.50 89 PHE A N 1
ATOM 701 C CA . PHE A 1 89 ? 6.054 12.596 -11.510 1.00 92.50 89 PHE A CA 1
ATOM 702 C C . PHE A 1 89 ? 4.654 11.988 -11.670 1.00 92.50 89 PHE A C 1
ATOM 704 O O . PHE A 1 89 ? 3.956 12.276 -12.640 1.00 92.50 89 PHE A O 1
ATOM 711 N N . PHE A 1 90 ? 4.227 11.178 -10.705 1.00 93.25 90 PHE A N 1
ATOM 712 C CA . PHE A 1 90 ? 2.863 10.666 -10.602 1.00 93.25 90 PHE A CA 1
ATOM 713 C C . PHE A 1 90 ? 2.421 10.584 -9.138 1.00 93.25 90 PHE A C 1
ATOM 715 O O . PHE A 1 90 ? 3.229 10.339 -8.237 1.00 93.25 90 PHE A O 1
ATOM 722 N N . ASP A 1 91 ? 1.123 10.741 -8.906 1.00 95.12 91 ASP A N 1
ATOM 723 C CA . ASP A 1 91 ? 0.491 10.605 -7.602 1.00 95.12 91 ASP A CA 1
ATOM 724 C C . ASP A 1 91 ? -0.875 9.922 -7.702 1.00 95.12 91 ASP A C 1
ATOM 726 O O . ASP A 1 91 ? -1.532 9.903 -8.743 1.00 95.12 91 ASP A O 1
ATOM 730 N N . GLY A 1 92 ? -1.287 9.313 -6.598 1.00 93.94 92 GLY A N 1
ATOM 731 C CA . GLY A 1 92 ? -2.544 8.600 -6.519 1.00 93.94 92 GLY A CA 1
ATOM 732 C C . GLY A 1 92 ? -2.861 8.094 -5.125 1.00 93.94 92 GLY A C 1
ATOM 733 O O . GLY A 1 92 ? -2.111 8.281 -4.164 1.00 93.94 92 GLY A O 1
ATOM 734 N N . GLU A 1 93 ? -3.992 7.408 -5.022 1.00 95.88 93 GLU A N 1
ATOM 735 C CA . GLU A 1 93 ? -4.422 6.774 -3.786 1.00 95.88 93 GLU A CA 1
ATOM 736 C C . GLU A 1 93 ? -5.127 5.443 -4.045 1.00 95.88 93 GLU A C 1
ATOM 738 O O . GLU A 1 93 ? -5.762 5.226 -5.079 1.00 95.88 93 GLU A O 1
ATOM 743 N N . PHE A 1 94 ? -5.030 4.539 -3.076 1.00 94.44 94 PHE A N 1
ATOM 744 C CA . PHE A 1 94 ? -5.817 3.312 -3.047 1.00 94.44 94 PHE A CA 1
ATOM 745 C C . PHE A 1 94 ? -6.378 3.073 -1.645 1.00 94.44 94 PHE A C 1
ATOM 747 O O . PHE A 1 94 ? -5.861 3.589 -0.656 1.00 94.44 94 PHE A O 1
ATOM 754 N N . LYS A 1 95 ? -7.455 2.289 -1.556 1.00 95.00 95 LYS A N 1
ATOM 755 C CA . LYS A 1 95 ? -8.112 1.943 -0.290 1.00 95.00 95 LYS A CA 1
ATOM 756 C C . LYS A 1 95 ? -8.107 0.423 -0.116 1.00 95.00 95 LYS A C 1
ATOM 758 O O . LYS A 1 95 ? -8.810 -0.252 -0.870 1.00 95.00 95 LYS A O 1
ATOM 763 N N . PRO A 1 96 ? -7.328 -0.128 0.828 1.00 93.44 96 PRO A N 1
ATOM 764 C CA . PRO A 1 96 ? -7.352 -1.552 1.120 1.00 93.44 96 PRO A CA 1
ATOM 765 C C . PRO A 1 96 ? -8.678 -1.935 1.784 1.00 93.44 96 PRO A C 1
ATOM 767 O O . PRO A 1 96 ? -9.176 -1.250 2.679 1.00 93.44 96 PRO A O 1
ATOM 770 N N . ASN A 1 97 ? -9.253 -3.046 1.335 1.00 92.12 97 ASN A N 1
ATOM 771 C CA . ASN A 1 97 ? -10.550 -3.563 1.779 1.00 92.12 97 ASN A CA 1
ATOM 772 C C . ASN A 1 97 ? -10.440 -4.734 2.769 1.00 92.12 97 ASN A C 1
ATOM 774 O O . ASN A 1 97 ? -11.445 -5.119 3.359 1.00 92.12 97 ASN A O 1
ATOM 778 N N . ILE A 1 98 ? -9.243 -5.294 2.938 1.00 92.56 98 ILE A N 1
ATOM 779 C CA . ILE A 1 98 ? -8.960 -6.456 3.783 1.00 92.56 98 ILE A CA 1
ATOM 780 C C . ILE A 1 98 ? -7.752 -6.116 4.660 1.00 92.56 98 ILE A C 1
ATOM 782 O O . ILE A 1 98 ? -6.799 -5.480 4.195 1.00 92.56 98 ILE A O 1
ATOM 786 N N . ASP A 1 99 ? -7.804 -6.507 5.930 1.00 93.94 99 ASP A N 1
ATOM 787 C CA . ASP A 1 99 ? -6.702 -6.356 6.874 1.00 93.94 99 ASP A CA 1
ATOM 788 C C . ASP A 1 99 ? -5.566 -7.342 6.577 1.00 93.94 99 ASP A C 1
ATOM 790 O O . ASP A 1 99 ? -5.767 -8.418 6.021 1.00 93.94 99 ASP A O 1
ATOM 794 N N . GLY A 1 100 ? -4.344 -6.959 6.931 1.00 92.94 100 GLY A N 1
ATOM 795 C CA . GLY A 1 100 ? -3.146 -7.754 6.711 1.00 92.94 100 GLY A CA 1
ATOM 796 C C . GLY A 1 100 ? -2.068 -7.003 5.943 1.00 92.94 100 GLY A C 1
ATOM 797 O O . GLY A 1 100 ? -2.006 -5.773 5.926 1.00 92.94 100 GLY A O 1
ATOM 798 N N . ARG A 1 101 ? -1.156 -7.765 5.341 1.00 93.69 101 ARG A N 1
ATOM 799 C CA . ARG A 1 101 ? 0.024 -7.227 4.667 1.00 93.69 101 ARG A CA 1
ATOM 800 C C . ARG A 1 101 ? -0.258 -6.983 3.190 1.00 93.69 101 ARG A C 1
ATOM 802 O O . ARG A 1 101 ? -0.623 -7.912 2.476 1.00 93.69 101 ARG A O 1
ATOM 809 N N . TRP A 1 102 ? -0.008 -5.760 2.744 1.00 93.31 102 TRP A N 1
ATOM 810 C CA . TRP A 1 102 ? -0.127 -5.355 1.350 1.00 93.31 102 TRP A CA 1
ATOM 811 C C . TRP A 1 102 ? 1.244 -5.007 0.780 1.00 93.31 102 TRP A C 1
ATOM 813 O O . TRP A 1 102 ? 2.039 -4.329 1.430 1.00 93.31 102 TRP A O 1
ATOM 823 N N . ILE A 1 103 ? 1.526 -5.476 -0.430 1.00 93.44 103 ILE A N 1
ATOM 824 C CA . ILE A 1 103 ? 2.747 -5.188 -1.181 1.00 93.44 103 ILE A CA 1
ATOM 825 C C . ILE A 1 103 ? 2.384 -4.222 -2.302 1.00 93.44 103 ILE A C 1
ATOM 827 O O . ILE A 1 103 ? 1.481 -4.497 -3.086 1.00 93.44 103 ILE A O 1
ATOM 831 N N . VAL A 1 104 ? 3.090 -3.100 -2.380 1.00 94.19 104 VAL A N 1
ATOM 832 C CA . VAL A 1 104 ? 2.846 -2.041 -3.363 1.00 94.19 104 VAL A CA 1
ATOM 833 C C . VAL A 1 104 ? 4.115 -1.800 -4.158 1.00 94.19 104 VAL A C 1
ATOM 835 O O . VAL A 1 104 ? 5.170 -1.565 -3.571 1.00 94.19 104 VAL A O 1
ATOM 838 N N . TYR A 1 105 ? 4.023 -1.822 -5.480 1.00 92.38 105 TYR A N 1
ATOM 839 C CA . TYR A 1 105 ? 5.114 -1.431 -6.368 1.00 92.38 105 TYR A CA 1
ATOM 840 C C . TYR A 1 105 ? 4.560 -0.778 -7.634 1.00 92.38 105 TYR A C 1
ATOM 842 O O . TYR A 1 105 ? 3.382 -0.917 -7.953 1.00 92.38 105 TYR A O 1
ATOM 850 N N . ALA A 1 106 ? 5.409 -0.045 -8.342 1.00 91.75 106 ALA A N 1
ATOM 851 C CA . ALA A 1 106 ? 5.080 0.589 -9.608 1.00 91.75 106 ALA A CA 1
ATOM 852 C C . ALA A 1 106 ? 5.883 -0.052 -10.745 1.00 91.75 106 ALA A C 1
ATOM 854 O O . ALA A 1 106 ? 7.042 -0.419 -10.547 1.00 91.75 106 ALA A O 1
ATOM 855 N N . ASP A 1 107 ? 5.283 -0.164 -11.923 1.00 90.31 107 ASP A N 1
ATOM 856 C CA . ASP A 1 107 ? 5.917 -0.601 -13.163 1.00 90.31 107 ASP A CA 1
ATOM 857 C C . ASP A 1 107 ? 5.719 0.468 -14.242 1.00 90.31 107 ASP A C 1
ATOM 859 O O . ASP A 1 107 ? 4.597 0.881 -14.548 1.00 90.31 107 ASP A O 1
ATOM 863 N N . TRP A 1 108 ? 6.820 0.961 -14.803 1.00 90.19 108 TRP A N 1
ATOM 864 C CA . TRP A 1 108 ? 6.771 1.941 -15.881 1.00 90.19 108 TRP A CA 1
ATOM 865 C C . TRP A 1 108 ? 6.555 1.239 -17.226 1.00 90.19 108 TRP A C 1
ATOM 867 O O . TRP A 1 108 ? 7.499 0.837 -17.903 1.00 90.19 108 TRP A O 1
ATOM 877 N N . ILE A 1 109 ? 5.285 1.109 -17.616 1.00 87.25 109 ILE A N 1
ATOM 878 C CA . ILE A 1 109 ? 4.865 0.356 -18.807 1.00 87.25 109 ILE A CA 1
ATOM 879 C C . ILE A 1 109 ? 5.199 1.051 -20.134 1.00 87.25 109 ILE A C 1
ATOM 881 O O . ILE A 1 109 ? 5.321 0.387 -21.158 1.00 87.25 109 ILE A O 1
ATOM 885 N N . SER A 1 110 ? 5.358 2.377 -20.130 1.00 83.38 110 SER A N 1
ATOM 886 C CA . SER A 1 110 ? 5.794 3.151 -21.306 1.00 83.38 110 SER A CA 1
ATOM 887 C C . SER A 1 110 ? 7.321 3.306 -21.400 1.00 83.38 110 SER A C 1
ATOM 889 O O . SER A 1 110 ? 7.815 4.036 -22.256 1.00 83.38 110 SER A O 1
ATOM 891 N N . GLY A 1 111 ? 8.068 2.642 -20.513 1.00 75.56 111 GLY A N 1
ATOM 892 C CA . GLY A 1 111 ? 9.514 2.773 -20.403 1.00 75.56 111 GLY A CA 1
ATOM 893 C C . GLY A 1 111 ? 10.320 2.146 -21.543 1.00 75.56 111 GLY A C 1
ATOM 894 O O . GLY A 1 111 ? 9.774 1.494 -22.437 1.00 75.56 111 GLY A O 1
ATOM 895 N N . PRO A 1 112 ? 11.652 2.346 -21.522 1.00 71.19 112 PRO A N 1
ATOM 896 C CA . PRO A 1 112 ? 12.560 1.703 -22.461 1.00 71.19 112 PRO A CA 1
ATOM 897 C C . PRO A 1 112 ? 12.449 0.169 -22.374 1.00 71.19 112 PRO A C 1
ATOM 899 O O . PRO A 1 112 ? 12.016 -0.367 -21.351 1.00 71.19 112 PRO A O 1
ATOM 902 N N . PRO A 1 113 ? 12.829 -0.556 -23.443 1.00 62.41 113 PRO A N 1
ATOM 903 C CA . PRO A 1 113 ? 12.676 -2.007 -23.519 1.00 62.41 113 PRO A CA 1
ATOM 904 C C . PRO A 1 113 ? 13.332 -2.739 -22.335 1.00 62.41 113 PRO A C 1
ATOM 906 O O . PRO A 1 113 ? 14.244 -2.220 -21.696 1.00 62.41 113 PRO A O 1
ATOM 909 N N . GLN A 1 114 ? 12.871 -3.976 -22.098 1.00 58.00 114 GLN A N 1
ATOM 910 C CA . GLN A 1 114 ? 13.088 -4.879 -20.941 1.00 58.00 114 GLN A CA 1
ATOM 911 C C . GLN A 1 114 ? 14.529 -5.049 -20.402 1.00 58.00 114 GLN A C 1
ATOM 913 O O . GLN A 1 114 ? 14.733 -5.744 -19.410 1.00 58.00 114 GLN A O 1
ATOM 918 N N . THR A 1 115 ? 15.537 -4.439 -21.022 1.00 55.78 115 THR A N 1
ATOM 919 C CA . THR A 1 115 ? 16.928 -4.412 -20.557 1.00 55.78 115 THR A CA 1
ATOM 920 C C . THR A 1 115 ? 17.155 -3.510 -19.343 1.00 55.78 115 THR A C 1
ATOM 922 O O . THR A 1 115 ? 18.209 -3.607 -18.716 1.00 55.78 115 THR A O 1
ATOM 925 N N . THR A 1 116 ? 16.203 -2.636 -18.999 1.00 65.50 116 THR A N 1
ATOM 926 C CA . THR A 1 116 ? 16.318 -1.719 -17.857 1.00 65.50 116 THR A CA 1
ATOM 927 C C . THR A 1 116 ? 15.234 -1.984 -16.815 1.00 65.50 116 THR A C 1
ATOM 929 O O . THR A 1 116 ? 14.094 -2.288 -17.151 1.00 65.50 116 THR A O 1
ATOM 932 N N . ASN A 1 117 ? 15.585 -1.877 -15.529 1.00 72.56 117 ASN A N 1
ATOM 933 C CA . ASN A 1 117 ? 14.641 -2.066 -14.428 1.00 72.56 117 ASN A CA 1
ATOM 934 C C . ASN A 1 117 ? 13.606 -0.924 -14.415 1.00 72.56 117 ASN A C 1
ATOM 936 O O . ASN A 1 117 ? 13.876 0.158 -13.890 1.00 72.56 117 ASN A O 1
ATOM 940 N N . THR A 1 118 ? 12.420 -1.174 -14.972 1.00 81.56 118 THR A N 1
ATOM 941 C CA . THR A 1 118 ? 11.263 -0.255 -14.967 1.00 81.56 118 THR A CA 1
ATOM 942 C C . THR A 1 118 ? 10.435 -0.348 -13.686 1.00 81.56 118 THR A C 1
ATOM 944 O O . THR A 1 118 ? 9.608 0.524 -13.415 1.00 81.56 118 THR A O 1
ATOM 947 N N . ARG A 1 119 ? 10.650 -1.395 -12.880 1.00 86.31 119 ARG A N 1
ATOM 948 C CA . ARG A 1 119 ? 9.909 -1.640 -11.639 1.00 86.31 119 ARG A CA 1
ATOM 949 C C . ARG A 1 119 ? 10.533 -0.942 -10.453 1.00 86.31 119 ARG A C 1
ATOM 951 O O . ARG A 1 119 ? 11.739 -1.052 -10.226 1.00 86.31 119 ARG A O 1
ATOM 958 N N . SER A 1 120 ? 9.707 -0.272 -9.664 1.00 87.94 120 SER A N 1
ATOM 959 C CA . SER A 1 120 ? 10.131 0.340 -8.415 1.00 87.94 120 SER A CA 1
ATOM 960 C C . SER A 1 120 ? 10.441 -0.707 -7.352 1.00 87.94 120 SER A C 1
ATOM 962 O O . SER A 1 120 ? 10.032 -1.868 -7.417 1.00 87.94 120 SER A O 1
ATOM 964 N N . ARG A 1 121 ? 11.093 -0.251 -6.282 1.00 86.00 121 ARG A N 1
ATOM 965 C CA . ARG A 1 121 ? 11.120 -0.989 -5.022 1.00 86.00 121 ARG A CA 1
ATOM 966 C C . ARG A 1 121 ? 9.690 -1.235 -4.528 1.00 86.00 121 ARG A C 1
ATOM 968 O O . ARG A 1 121 ? 8.836 -0.351 -4.627 1.00 86.00 121 ARG A O 1
ATOM 975 N N . ALA A 1 122 ? 9.469 -2.417 -3.963 1.00 89.19 122 ALA A N 1
ATOM 976 C CA . ALA A 1 122 ? 8.220 -2.756 -3.307 1.00 89.19 122 ALA A CA 1
ATOM 977 C C . ALA A 1 122 ? 8.179 -2.219 -1.868 1.00 89.19 122 ALA A C 1
ATOM 979 O O . ALA A 1 122 ? 9.144 -2.347 -1.107 1.00 89.19 122 ALA A O 1
ATOM 980 N N . TYR A 1 123 ? 7.038 -1.652 -1.493 1.00 89.62 123 TYR A N 1
ATOM 981 C CA . TYR A 1 123 ? 6.713 -1.220 -0.141 1.00 89.62 123 TYR A CA 1
ATOM 982 C C . TYR A 1 123 ? 5.727 -2.188 0.489 1.00 89.62 123 TYR A C 1
ATOM 984 O O . TYR A 1 123 ? 4.855 -2.735 -0.179 1.00 89.62 123 TYR A O 1
ATOM 992 N N . THR A 1 124 ? 5.875 -2.396 1.793 1.00 92.62 124 THR A N 1
ATOM 993 C CA . THR A 1 124 ? 4.925 -3.175 2.580 1.00 92.62 124 THR A CA 1
ATOM 994 C C . THR A 1 124 ? 4.081 -2.227 3.415 1.00 92.62 124 THR A C 1
ATOM 996 O O . THR A 1 124 ? 4.627 -1.477 4.221 1.00 92.62 124 THR A O 1
ATOM 999 N N . VAL A 1 125 ? 2.767 -2.284 3.232 1.00 93.19 125 VAL A N 1
A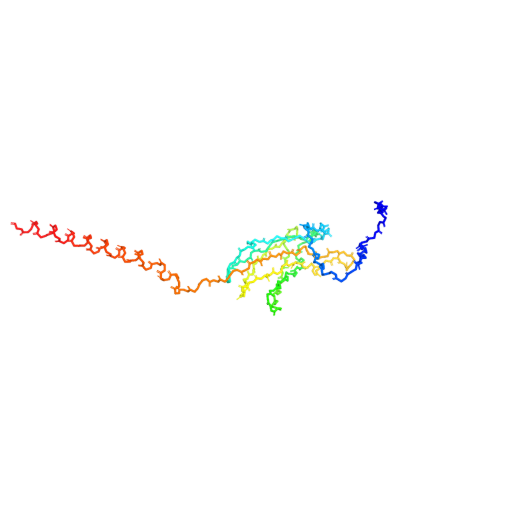TOM 1000 C CA . VAL A 1 125 ? 1.780 -1.549 4.025 1.00 93.19 125 VAL A CA 1
ATOM 1001 C C . VAL A 1 125 ? 1.067 -2.539 4.939 1.00 93.19 125 VAL A C 1
ATOM 1003 O O . VAL A 1 125 ? 0.600 -3.589 4.491 1.00 93.19 125 VAL A O 1
ATOM 1006 N N . LEU A 1 126 ? 1.005 -2.223 6.229 1.00 95.38 126 LEU A N 1
ATOM 1007 C CA . LEU A 1 126 ? 0.256 -2.987 7.216 1.00 95.38 126 LEU A CA 1
ATOM 1008 C C . LEU A 1 126 ? -1.138 -2.382 7.368 1.00 95.38 126 LEU A C 1
ATOM 1010 O O . LEU A 1 126 ? -1.278 -1.216 7.738 1.00 95.38 126 LEU A O 1
ATOM 1014 N N . VAL A 1 127 ? -2.160 -3.185 7.092 1.00 96.31 127 VAL A N 1
ATOM 1015 C CA . VAL A 1 127 ? -3.558 -2.785 7.215 1.00 96.31 127 VAL A CA 1
ATOM 1016 C C . VAL A 1 127 ? -4.150 -3.427 8.460 1.00 96.31 127 VAL A C 1
ATOM 1018 O O . VAL A 1 127 ? -4.223 -4.648 8.559 1.00 96.31 127 VAL A O 1
ATOM 1021 N N . GLU A 1 128 ? -4.570 -2.607 9.411 1.00 95.12 128 GLU A N 1
ATOM 1022 C CA . GLU A 1 128 ? -5.199 -3.045 10.651 1.00 95.12 128 GLU A CA 1
ATOM 1023 C C . GLU A 1 128 ? -6.722 -3.158 10.496 1.00 95.12 128 GLU A C 1
ATOM 1025 O O . GLU A 1 128 ? -7.346 -2.340 9.804 1.00 95.12 128 GLU A O 1
ATOM 1030 N N . PRO A 1 129 ? -7.361 -4.123 11.177 1.00 92.94 129 PRO A N 1
ATOM 1031 C CA . PRO A 1 129 ? -8.810 -4.225 11.184 1.00 92.94 129 PRO A CA 1
ATOM 1032 C C . PRO A 1 129 ? -9.432 -2.986 11.836 1.00 92.94 129 PRO A C 1
ATOM 1034 O O . PRO A 1 129 ? -8.958 -2.466 12.851 1.00 92.94 129 PRO A O 1
ATOM 1037 N N . ARG A 1 130 ? -10.540 -2.506 11.267 1.00 89.62 130 ARG A N 1
ATOM 1038 C CA . ARG A 1 130 ? -11.300 -1.412 11.874 1.00 89.62 130 ARG A CA 1
ATOM 1039 C C . ARG A 1 130 ? -12.107 -1.958 13.062 1.00 89.62 130 ARG A C 1
ATOM 1041 O O . ARG A 1 130 ? -12.835 -2.935 12.885 1.00 89.62 130 ARG A O 1
ATOM 1048 N N . PRO A 1 131 ? -12.035 -1.333 14.255 1.00 86.31 131 PRO A N 1
ATOM 1049 C CA . PRO A 1 131 ? -12.857 -1.749 15.383 1.00 86.31 131 PRO A CA 1
ATOM 1050 C C . PRO A 1 131 ? -14.349 -1.685 15.025 1.00 86.31 131 PRO A C 1
ATOM 1052 O O . PRO A 1 131 ? -14.777 -0.708 14.399 1.00 86.31 131 PRO A O 1
ATOM 1055 N N . PRO A 1 132 ? -15.160 -2.672 15.438 1.00 86.69 132 PRO A N 1
ATOM 1056 C CA . PRO A 1 132 ? -16.599 -2.626 15.226 1.00 86.69 132 PRO A CA 1
ATOM 1057 C C . PRO A 1 132 ? -17.225 -1.438 15.969 1.00 86.69 132 PRO A C 1
ATOM 1059 O O . PRO A 1 132 ? -16.806 -1.083 17.076 1.00 86.69 132 PRO A O 1
ATOM 1062 N N . LEU A 1 133 ? -18.279 -0.855 15.385 1.00 86.44 133 LEU A N 1
ATOM 1063 C CA . LEU A 1 133 ? -18.977 0.320 15.931 1.00 86.44 133 LEU A CA 1
ATOM 1064 C C . LEU A 1 133 ? -19.479 0.104 17.366 1.00 86.44 133 LEU A C 1
ATOM 1066 O O . LEU A 1 133 ? -19.480 1.035 18.164 1.00 86.44 133 LEU A O 1
ATOM 1070 N N . ILE A 1 134 ? -19.837 -1.131 17.718 1.00 87.44 134 ILE A N 1
ATOM 1071 C CA . ILE A 1 134 ? -20.312 -1.497 19.059 1.00 87.44 134 ILE A CA 1
ATOM 1072 C C . ILE A 1 134 ? -19.270 -1.148 20.130 1.00 87.44 134 ILE A C 1
ATOM 1074 O O . ILE A 1 134 ? -19.613 -0.566 21.155 1.00 87.44 134 ILE A O 1
ATOM 1078 N N . ILE A 1 135 ? -17.986 -1.430 19.881 1.00 88.69 135 ILE A N 1
ATOM 1079 C CA . ILE A 1 135 ? -16.913 -1.120 20.838 1.00 88.69 135 ILE A CA 1
ATOM 1080 C C . ILE A 1 135 ? -16.753 0.396 20.996 1.00 88.69 135 ILE A C 1
ATOM 1082 O O . ILE A 1 135 ? -16.498 0.873 22.102 1.00 88.69 135 ILE A O 1
ATOM 1086 N N . LEU A 1 136 ? -16.933 1.162 19.915 1.00 87.81 136 LEU A N 1
ATOM 1087 C CA . LEU A 1 136 ? -16.886 2.625 19.973 1.00 87.81 136 LEU A CA 1
ATOM 1088 C C . LEU A 1 136 ? -18.043 3.189 20.807 1.00 87.81 136 LEU A C 1
ATOM 1090 O O . LEU A 1 136 ? -17.812 4.059 21.644 1.00 87.81 136 LEU A O 1
ATOM 1094 N N . ILE A 1 137 ? -19.256 2.651 20.639 1.00 90.19 137 ILE A N 1
ATOM 1095 C CA . ILE A 1 137 ? -20.434 3.051 21.423 1.00 90.19 137 ILE A CA 1
ATOM 1096 C C . ILE A 1 137 ? -20.222 2.738 22.908 1.00 90.19 137 ILE A C 1
ATOM 1098 O O . ILE A 1 137 ? -20.402 3.617 23.746 1.00 90.19 137 ILE A O 1
ATOM 1102 N N . ILE A 1 138 ? -19.775 1.521 23.240 1.00 92.44 138 ILE A N 1
ATOM 1103 C CA . ILE A 1 138 ? -19.518 1.115 24.632 1.00 92.44 138 ILE A CA 1
ATOM 1104 C C . ILE A 1 138 ? -18.461 2.021 25.284 1.00 92.44 138 ILE A C 1
ATOM 1106 O O . ILE A 1 138 ? -18.636 2.435 26.428 1.00 92.44 138 ILE A O 1
ATOM 1110 N N . ARG A 1 139 ? -17.388 2.382 24.564 1.00 91.50 139 ARG A N 1
ATOM 1111 C CA . ARG A 1 139 ? -16.352 3.297 25.080 1.00 91.50 139 ARG A CA 1
ATOM 1112 C C . ARG A 1 139 ? -16.857 4.723 25.306 1.00 91.50 139 ARG A C 1
ATOM 1114 O O . ARG A 1 139 ? -16.388 5.381 26.229 1.00 91.50 139 ARG A O 1
ATOM 1121 N N . ALA A 1 140 ? -17.786 5.204 24.482 1.00 92.00 140 ALA A N 1
ATOM 1122 C CA . ALA A 1 140 ? -18.360 6.542 24.619 1.00 92.00 140 ALA A CA 1
ATOM 1123 C C . ALA A 1 140 ? -19.457 6.622 25.697 1.00 92.00 140 ALA A C 1
ATOM 1125 O O . ALA A 1 140 ? -19.701 7.694 26.248 1.00 92.00 140 ALA A O 1
ATOM 1126 N N . LEU A 1 141 ? -20.094 5.497 26.031 1.00 95.19 141 LEU A N 1
ATOM 1127 C CA . LEU A 1 141 ? -21.222 5.423 26.960 1.00 95.19 141 LEU A CA 1
ATOM 1128 C C . LEU A 1 141 ? -20.978 6.075 28.339 1.00 95.19 141 LEU A C 1
ATOM 1130 O O . LEU A 1 141 ? -21.816 6.883 28.737 1.00 95.19 141 LEU A O 1
ATOM 1134 N N . PRO A 1 142 ? -19.865 5.831 29.067 1.00 95.19 142 PRO A N 1
ATOM 1135 C CA . PRO A 1 142 ? -19.644 6.480 30.362 1.00 95.19 142 PRO A CA 1
ATOM 1136 C C . PRO A 1 142 ? -19.514 8.005 30.246 1.00 95.19 142 PRO A C 1
ATOM 1138 O O . PRO A 1 142 ? -20.030 8.726 31.095 1.00 95.19 142 PRO A O 1
ATOM 1141 N N . ILE A 1 143 ? -18.891 8.510 29.173 1.00 94.69 143 ILE A N 1
ATOM 1142 C CA . ILE A 1 143 ? -18.772 9.954 28.919 1.00 94.69 143 ILE A CA 1
ATOM 1143 C C .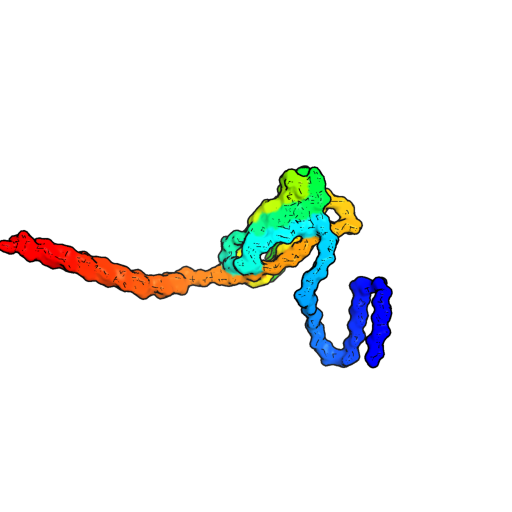 ILE A 1 143 ? -20.165 10.553 28.703 1.00 94.69 143 ILE A C 1
ATOM 1145 O O . ILE A 1 143 ? -20.498 11.574 29.297 1.00 94.69 143 ILE A O 1
ATOM 1149 N N . VAL A 1 144 ? -21.002 9.888 27.904 1.00 94.88 144 VAL A N 1
ATOM 1150 C CA . VAL A 1 144 ? -22.380 10.324 27.642 1.00 94.88 144 VAL A CA 1
ATOM 1151 C C . VAL A 1 144 ? -23.210 10.348 28.929 1.00 94.88 144 VAL A C 1
ATOM 1153 O O . VAL A 1 144 ? -23.902 11.332 29.176 1.00 94.88 144 VAL A O 1
ATOM 1156 N N . VAL A 1 145 ? -23.106 9.326 29.785 1.00 96.38 145 VAL A N 1
ATOM 1157 C CA . VAL A 1 145 ? -23.817 9.278 31.078 1.00 96.38 145 VAL A CA 1
ATOM 1158 C C . VAL A 1 145 ? -23.402 10.436 31.990 1.00 96.38 145 VAL A C 1
ATOM 1160 O O . VAL A 1 145 ? -24.265 11.078 32.588 1.00 96.38 145 VAL A O 1
ATOM 1163 N N . VAL A 1 146 ? -22.105 10.748 32.063 1.00 97.19 146 VAL A N 1
ATOM 1164 C CA . VAL A 1 146 ? -21.600 11.878 32.858 1.00 97.19 146 VAL A CA 1
ATOM 1165 C C . VAL A 1 146 ? -22.112 13.210 32.311 1.00 97.19 146 VAL A C 1
ATOM 1167 O O . VAL A 1 146 ? -22.612 14.029 33.079 1.00 97.19 146 VAL A O 1
ATOM 1170 N N . VAL A 1 147 ? -22.049 13.420 30.993 1.00 96.69 147 VAL A N 1
ATOM 1171 C CA . VAL A 1 147 ? -22.546 14.649 30.352 1.00 96.69 147 VAL A CA 1
ATOM 1172 C C . VAL A 1 147 ? -24.044 14.827 30.601 1.00 96.69 147 VAL A C 1
ATOM 1174 O O . VAL A 1 147 ? -24.464 15.906 31.011 1.00 96.69 147 VAL A O 1
ATOM 1177 N N . ILE A 1 148 ? -24.843 13.767 30.440 1.00 97.00 148 ILE A N 1
ATOM 1178 C CA . ILE A 1 148 ? -26.282 13.802 30.734 1.00 97.00 148 ILE A CA 1
ATOM 1179 C C . ILE A 1 148 ? -26.519 14.137 32.211 1.00 97.00 148 ILE A C 1
ATOM 1181 O O . ILE A 1 148 ? -27.339 15.003 32.508 1.00 97.00 148 ILE A O 1
ATOM 1185 N N . GLY A 1 149 ? -25.781 13.516 33.136 1.00 96.88 149 GLY A N 1
ATOM 1186 C CA . GLY A 1 149 ? -25.891 13.801 34.568 1.00 96.88 149 GLY A CA 1
ATOM 1187 C C . GLY A 1 149 ? -25.598 15.265 34.910 1.00 96.88 149 GLY A C 1
ATOM 1188 O O . GLY A 1 149 ? -26.355 15.890 35.654 1.00 96.88 149 GLY A O 1
ATOM 1189 N N . ILE A 1 150 ? -24.553 15.841 34.310 1.00 97.12 150 ILE A N 1
ATOM 1190 C CA . ILE A 1 150 ? -24.204 17.260 34.475 1.00 97.12 150 ILE A CA 1
ATOM 1191 C C . ILE A 1 150 ? -25.307 18.158 33.904 1.00 97.12 150 ILE A C 1
ATOM 1193 O O . ILE A 1 150 ? -25.718 19.112 34.564 1.00 97.12 150 ILE A O 1
ATOM 1197 N N . CYS A 1 151 ? -25.828 17.851 32.712 1.00 96.38 151 CYS A N 1
ATOM 1198 C CA . CYS A 1 151 ? -26.919 18.612 32.102 1.00 96.38 151 CYS A CA 1
ATOM 1199 C C . CYS A 1 151 ? -28.191 18.587 32.962 1.00 96.38 151 CYS A C 1
ATOM 1201 O O . CYS A 1 151 ? -28.819 19.629 33.149 1.00 96.38 151 CYS A O 1
ATOM 1203 N N . VAL A 1 152 ? -28.551 17.429 33.526 1.00 97.00 152 VAL A N 1
ATOM 1204 C CA . VAL A 1 152 ? -29.712 17.286 34.419 1.00 97.00 152 VAL A CA 1
ATOM 1205 C C . VAL A 1 152 ? -29.512 18.081 35.712 1.00 97.00 152 VAL A C 1
ATOM 1207 O O . VAL A 1 152 ? -30.414 18.812 36.121 1.00 97.00 152 VAL A O 1
ATOM 1210 N N . ALA A 1 153 ? -28.330 18.005 36.328 1.00 95.75 153 ALA A N 1
ATOM 1211 C CA . ALA A 1 153 ? -28.016 18.768 37.536 1.00 95.75 153 ALA A CA 1
ATOM 1212 C C . ALA A 1 153 ? -28.044 20.288 37.289 1.00 95.75 153 ALA A C 1
ATOM 1214 O O . ALA A 1 153 ? -28.620 21.037 38.078 1.00 95.75 153 ALA A O 1
ATOM 1215 N N . ALA A 1 154 ? -27.482 20.750 36.169 1.00 95.56 154 ALA A N 1
ATOM 1216 C CA . ALA A 1 154 ? -27.507 22.159 35.787 1.00 95.56 154 ALA A CA 1
ATOM 1217 C C . ALA A 1 154 ? -28.938 22.658 35.529 1.00 95.56 154 ALA A C 1
ATOM 1219 O O . ALA A 1 154 ? -29.316 23.723 36.018 1.00 95.56 154 ALA A O 1
ATOM 1220 N N . ALA A 1 155 ? -29.755 21.877 34.817 1.00 95.12 155 ALA A N 1
ATOM 1221 C CA . ALA A 1 155 ? -31.161 22.202 34.587 1.00 95.12 155 ALA A CA 1
ATOM 1222 C C . ALA A 1 155 ? -31.942 22.293 35.906 1.00 95.12 155 ALA A C 1
ATOM 1224 O O . ALA A 1 155 ? -32.713 23.233 36.105 1.00 95.12 155 ALA A O 1
ATOM 1225 N N . PHE A 1 156 ? -31.700 21.363 36.833 1.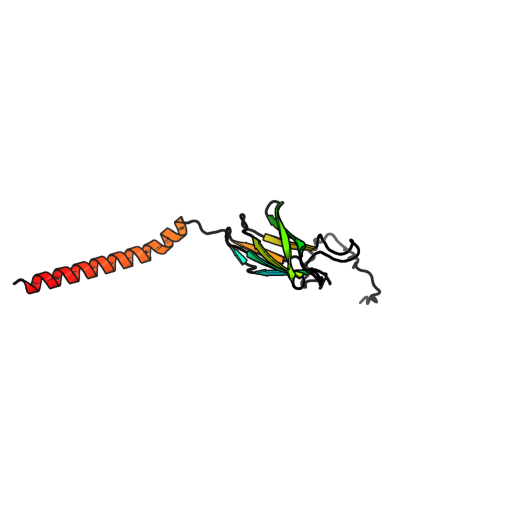00 95.31 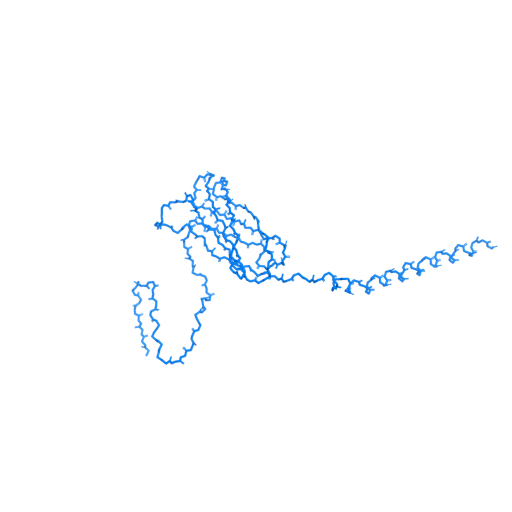156 PHE A N 1
ATOM 1226 C CA . PHE A 1 156 ? -32.313 21.384 38.158 1.00 95.31 156 PHE A CA 1
ATOM 1227 C C . PHE A 1 156 ? -31.937 22.647 38.950 1.00 95.31 156 PHE A C 1
ATOM 1229 O O . PHE A 1 156 ? -32.823 23.307 39.491 1.00 95.31 156 PHE A O 1
ATOM 1236 N N . LEU A 1 157 ? -30.656 23.035 38.959 1.00 93.56 157 LEU A N 1
ATOM 1237 C CA . LEU A 1 157 ? -30.179 24.250 39.637 1.00 93.56 157 LEU A CA 1
ATOM 1238 C C . LEU A 1 157 ? -30.739 25.543 39.026 1.00 93.56 157 LEU A C 1
ATOM 1240 O O . LEU A 1 157 ? -31.025 26.504 39.742 1.00 93.56 157 LEU A O 1
ATOM 1244 N N . LEU A 1 158 ? -30.903 25.591 37.703 1.00 91.44 158 LEU A N 1
ATOM 1245 C CA . LEU A 1 158 ? -31.526 26.738 37.039 1.00 91.44 158 LEU A CA 1
ATOM 1246 C C . LEU A 1 158 ? -33.006 26.851 37.418 1.00 91.44 158 LEU A C 1
ATOM 1248 O O . LEU A 1 158 ? -33.470 27.934 37.772 1.00 91.44 158 LEU A O 1
ATOM 1252 N N . LEU A 1 159 ? -33.736 25.734 37.407 1.00 90.25 159 LEU A N 1
ATOM 1253 C CA . LEU A 1 159 ? -35.148 25.706 37.790 1.00 90.25 159 LEU A CA 1
ATOM 1254 C C . LEU A 1 159 ? -35.362 26.035 39.274 1.00 90.25 159 LEU A C 1
ATOM 1256 O O . LEU A 1 159 ? -36.339 26.707 39.607 1.00 90.25 159 LEU A O 1
ATOM 1260 N N . SER A 1 160 ? -34.462 25.608 40.166 1.00 85.88 160 SER A N 1
ATOM 1261 C CA . SER A 1 160 ? -34.569 25.921 41.594 1.00 85.88 160 SER A CA 1
ATOM 1262 C C . SER A 1 160 ? -34.375 27.416 41.871 1.00 85.88 160 SER A C 1
ATOM 1264 O O . SER A 1 160 ? -35.138 27.988 42.646 1.00 85.88 160 SER A O 1
ATOM 1266 N N . ARG A 1 161 ? -33.446 28.087 41.174 1.00 81.94 161 ARG A N 1
ATOM 1267 C CA . ARG A 1 161 ? -33.237 29.546 41.297 1.00 81.94 161 ARG A CA 1
ATOM 1268 C C . ARG A 1 161 ? -34.420 30.384 40.807 1.00 81.94 161 ARG A C 1
ATOM 1270 O O . ARG A 1 161 ? -34.682 31.458 41.343 1.00 81.94 161 ARG A O 1
ATOM 1277 N N . PHE A 1 162 ? -35.163 29.902 39.812 1.00 74.44 162 PHE A N 1
ATOM 1278 C CA . PHE A 1 162 ? -36.375 30.585 39.345 1.00 74.44 162 PHE A CA 1
ATOM 1279 C C . PHE A 1 162 ? -37.551 30.497 40.328 1.00 74.44 162 PHE A C 1
ATOM 1281 O O . PHE A 1 162 ? -38.484 31.292 40.228 1.00 74.44 162 PHE A O 1
ATOM 1288 N N . ARG A 1 163 ? -37.535 29.547 41.271 1.00 69.81 163 ARG A N 1
ATOM 1289 C CA . ARG A 1 163 ? -38.587 29.420 42.290 1.00 69.81 163 ARG A CA 1
ATOM 1290 C C . ARG A 1 163 ? -38.419 30.402 43.448 1.00 69.81 163 ARG A C 1
ATOM 1292 O O . ARG A 1 163 ? -39.425 30.914 43.917 1.00 69.81 163 ARG A O 1
ATOM 1299 N N . GLU A 1 164 ? -37.190 30.702 43.860 1.00 68.38 164 GLU A N 1
ATOM 1300 C CA . GLU A 1 164 ? -36.918 31.635 44.969 1.00 68.38 164 GLU A CA 1
ATOM 1301 C C . GLU A 1 164 ? -37.212 33.103 44.623 1.00 68.38 164 GLU A C 1
ATOM 1303 O O . GLU A 1 164 ? -37.500 33.894 45.508 1.00 68.38 164 GLU A O 1
ATOM 1308 N N . THR A 1 165 ? -37.191 33.485 43.344 1.00 61.31 165 THR A N 1
ATOM 1309 C CA . THR A 1 165 ? -37.455 34.874 42.916 1.00 61.31 165 THR A CA 1
ATOM 1310 C C . THR A 1 165 ? -38.944 35.219 42.761 1.00 61.31 165 THR A C 1
ATOM 1312 O O . THR A 1 165 ? -39.268 36.353 42.419 1.00 61.31 165 THR A O 1
ATOM 1315 N N . ARG A 1 166 ? -39.860 34.263 42.983 1.00 56.03 166 ARG A N 1
ATOM 1316 C CA . ARG A 1 166 ? -41.321 34.438 42.822 1.00 56.03 166 ARG A CA 1
ATOM 1317 C C . ARG A 1 166 ? -42.121 34.457 44.135 1.00 56.03 166 ARG A C 1
ATOM 1319 O O . ARG A 1 166 ? -43.348 34.489 44.070 1.00 56.03 166 ARG A O 1
ATOM 1326 N N . THR A 1 167 ? -41.457 34.443 45.286 1.00 49.44 167 THR A N 1
ATOM 1327 C CA . THR A 1 167 ? -42.052 34.660 46.620 1.00 49.44 167 THR A CA 1
ATOM 1328 C C . THR A 1 167 ? -41.570 35.977 47.187 1.00 49.44 167 THR A C 1
ATOM 1330 O O . THR A 1 167 ? -42.419 36.720 47.719 1.00 49.44 167 THR A O 1
#

Secondary structure (DSSP, 8-state):
---------S-------SS-------SS------SEEEEEE-SEEETT--EEEEEEES-S-SS-EEEEEEE-GGG-EEEEEEE--GGGEEEEEE---S-EEEEEEEEETTSS-TTS--BPPPEEEEEEPPPPHHHHHHHHHHHHHHHHHHHHHHHHHHHHHHHHTT-

Foldseek 3Di:
DDDDDDDDDPDDDDDDPDDDDDDDDDPDDDPDPAQKAKDWPDLEEAAFDKIKMKIFGNDQDWQFKKWKWKADPPRDIDIDIFTADGRRITIDIDGHHDFAKMKIKMARPRDDPPPGHRIYDIGIHGYHYDDDVVVVCVVCVVVVVVVVVVVVVVVVVVVVVVVVVPD